Protein AF-A0A9P6WAS3-F1 (afdb_monomer_lite)

InterPro domains:
  IPR026822 Spp2/MOS2, G-patch domain [PF12656] (90-146)
  IPR045166 Pre-mRNA-splicing factor Spp2-like [PTHR15818] (83-151)

Secondary structure (DSSP, 8-state):
---------------------PPPPPP--S-------TTSS------------------HHHHS----PPP---------TT--TTS-PPPPPHHHHHHS-HHHHHHHHHHHTT--S-----TTHHHHHH---PPPTTPPTT-----PPP-GGGSS-----------

Foldseek 3Di:
DDDDDDDDDDDDDDDDDDDDDDDDDDDPPDDDDDDCPPDPPPPPPPPPPPDDDDDDDDDPVNVDDDDPDDDQAADADDPPPPDPVVPPPPDDDPVNCVVPPPVCVVVRDVVNVPDPSDDPDPVVVVVCVVPPPDDDPPADVPGDPPPDPDPPVVPDPDDDDDDPDDD

Sequence (167 aa):
MSLSFNIDLKKKKTSSKNSNKKKRAKSEIFGGDYDDNKDEISNITNSKKRQKIKLTEISKNDLLEKIPEKKNLVIKIDNDDSNDHSTSQEMTTSTDYKSVPVEEFGAAMLRGMGWDGNLDYDSKSQADILSKDVHPDGVGIGAKSDVKAVDTDSFMPLVKLNKDTHD

pLDDT: mean 70.67, std 14.56, range [41.22, 93.62]

Structure (mmCIF, N/CA/C/O backbone):
data_AF-A0A9P6WAS3-F1
#
_entry.id   AF-A0A9P6WAS3-F1
#
loop_
_atom_site.group_PDB
_atom_site.id
_atom_site.type_symbol
_atom_site.label_atom_id
_atom_site.label_alt_id
_atom_site.label_comp_id
_atom_site.label_asym_id
_atom_site.label_entity_id
_atom_site.label_seq_id
_atom_site.pdbx_PDB_ins_code
_atom_site.Cartn_x
_atom_site.Cartn_y
_atom_site.Cartn_z
_atom_site.occupancy
_atom_site.B_iso_or_equiv
_atom_site.auth_seq_id
_atom_site.auth_comp_id
_atom_site.auth_asym_id
_atom_site.auth_atom_id
_atom_site.pdbx_PDB_model_num
ATOM 1 N N . MET A 1 1 ? -32.504 10.342 -88.617 1.00 44.69 1 MET A N 1
ATOM 2 C CA . MET A 1 1 ? -31.103 10.791 -88.473 1.00 44.69 1 MET A CA 1
ATOM 3 C C . MET A 1 1 ? -30.706 10.633 -87.012 1.00 44.69 1 MET A C 1
ATOM 5 O O . MET A 1 1 ? -31.192 11.394 -86.189 1.00 44.69 1 MET A O 1
ATOM 9 N N . SER A 1 2 ? -29.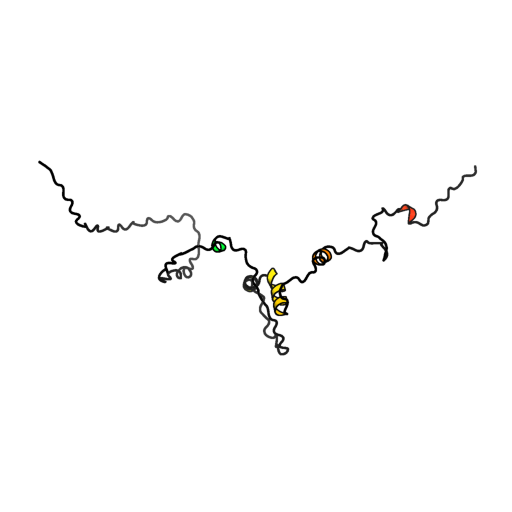924 9.609 -86.668 1.00 48.66 2 SER A N 1
ATOM 10 C CA . SER A 1 2 ? -29.419 9.394 -85.304 1.00 48.66 2 SER A CA 1
ATOM 11 C C . SER A 1 2 ? -27.997 9.945 -85.195 1.00 48.66 2 SER A C 1
ATOM 13 O O . SER A 1 2 ? -27.108 9.496 -85.915 1.00 48.66 2 SER A O 1
ATOM 15 N N . LEU A 1 3 ? -27.789 10.926 -84.317 1.00 55.84 3 LEU A N 1
ATOM 16 C CA . LEU A 1 3 ? -26.472 11.480 -84.000 1.00 55.84 3 LEU A CA 1
ATOM 17 C C . LEU A 1 3 ? -25.763 10.545 -83.012 1.00 55.84 3 LEU A C 1
ATOM 19 O O . LEU A 1 3 ? -26.184 10.421 -81.864 1.00 55.84 3 LEU A O 1
ATOM 23 N N . SER A 1 4 ? -24.697 9.881 -83.453 1.00 61.00 4 SER A N 1
ATOM 24 C CA . SER A 1 4 ? -23.795 9.124 -82.582 1.00 61.00 4 SER A CA 1
ATOM 25 C C . SER A 1 4 ? -22.674 10.037 -82.081 1.00 61.00 4 SER A C 1
ATOM 27 O O . SER A 1 4 ? -21.883 10.534 -82.884 1.00 61.00 4 SER A O 1
ATOM 29 N N . PHE A 1 5 ? -22.583 10.244 -80.767 1.00 61.84 5 PHE A N 1
ATOM 30 C CA . PHE A 1 5 ? -21.458 10.937 -80.135 1.00 61.84 5 PHE A CA 1
ATOM 31 C C . PHE A 1 5 ? -20.411 9.921 -79.670 1.00 61.84 5 PHE A C 1
ATOM 33 O O . PHE A 1 5 ? -20.717 9.051 -78.861 1.00 61.84 5 PHE A O 1
ATOM 40 N N . ASN A 1 6 ? -19.173 10.068 -80.145 1.00 66.44 6 ASN A N 1
ATOM 41 C CA . ASN A 1 6 ? -18.006 9.359 -79.622 1.00 66.44 6 ASN A CA 1
ATOM 42 C C . ASN A 1 6 ? -17.135 10.342 -78.831 1.00 66.44 6 ASN A C 1
ATOM 44 O O . ASN A 1 6 ? -16.809 11.422 -79.323 1.00 66.44 6 ASN A O 1
ATOM 48 N N . ILE A 1 7 ? -16.763 9.966 -77.607 1.00 64.62 7 ILE A N 1
ATOM 49 C CA . ILE A 1 7 ? -15.874 10.741 -76.735 1.00 64.62 7 ILE A CA 1
ATOM 50 C C . ILE A 1 7 ? -14.498 10.083 -76.747 1.00 64.62 7 ILE A C 1
ATOM 52 O O . ILE A 1 7 ? -14.342 8.943 -76.319 1.00 64.62 7 ILE A O 1
ATOM 56 N N . ASP A 1 8 ? -13.503 10.828 -77.220 1.00 69.06 8 ASP A N 1
ATOM 57 C CA . ASP A 1 8 ? -12.120 10.374 -77.330 1.00 69.06 8 ASP A CA 1
ATOM 58 C C . ASP A 1 8 ? -11.274 11.044 -76.229 1.00 69.06 8 ASP A C 1
ATOM 60 O O . ASP A 1 8 ? -10.965 12.239 -76.283 1.00 69.06 8 ASP A O 1
ATOM 64 N N . LEU A 1 9 ? -10.937 10.302 -75.167 1.00 59.88 9 LEU A N 1
ATOM 65 C CA . LEU A 1 9 ? -10.169 10.826 -74.031 1.00 59.88 9 LEU A CA 1
ATOM 66 C C . LEU A 1 9 ? -8.661 10.786 -74.312 1.00 59.88 9 LEU A C 1
ATOM 68 O O . LEU A 1 9 ? -7.934 9.913 -73.832 1.00 59.88 9 LEU A O 1
ATOM 72 N N . LYS A 1 10 ? -8.144 11.794 -75.019 1.00 65.44 10 LYS A N 1
ATOM 73 C CA . LYS A 1 10 ? -6.693 12.044 -75.041 1.00 65.44 10 LYS A CA 1
ATOM 74 C C . LYS A 1 10 ? -6.257 12.659 -73.706 1.00 65.44 10 LYS A C 1
ATOM 76 O O . LYS A 1 10 ? -6.634 13.781 -73.373 1.00 65.44 10 LYS A O 1
ATOM 81 N N . LYS A 1 11 ? -5.424 11.937 -72.941 1.00 61.38 11 LYS A N 1
ATOM 82 C CA . LYS A 1 11 ? -4.778 12.441 -71.711 1.00 61.38 11 LYS A CA 1
ATOM 83 C C . LYS A 1 11 ? -3.959 13.700 -72.018 1.00 61.38 11 LYS A C 1
ATOM 85 O O . LYS A 1 11 ? -2.844 13.622 -72.533 1.00 61.38 11 LYS A O 1
ATOM 90 N N . LYS A 1 12 ? -4.490 14.869 -71.659 1.00 58.88 12 LYS A N 1
ATOM 91 C CA . LYS A 1 12 ? -3.760 16.140 -71.689 1.00 58.88 12 LYS A CA 1
ATOM 92 C C . LYS A 1 12 ? -2.844 16.196 -70.460 1.00 58.88 12 LYS A C 1
ATOM 94 O O . LYS A 1 12 ? -3.325 16.201 -69.332 1.00 58.88 12 LYS A O 1
ATOM 99 N N . LYS A 1 13 ? -1.521 16.211 -70.667 1.00 57.41 13 LYS A N 1
ATOM 100 C CA . LYS A 1 13 ? -0.538 16.458 -69.598 1.00 57.41 13 LYS A CA 1
ATOM 101 C C . LYS A 1 13 ? -0.764 17.873 -69.051 1.00 57.41 13 LYS A C 1
ATOM 103 O O . LYS A 1 13 ? -0.490 18.848 -69.745 1.00 57.41 13 LYS A O 1
ATOM 108 N N . THR A 1 14 ? -1.262 18.000 -67.826 1.00 56.25 14 THR A N 1
ATOM 109 C CA . THR A 1 14 ? -1.318 19.282 -67.117 1.00 56.25 14 THR A CA 1
ATOM 110 C C . THR A 1 14 ? 0.047 19.551 -66.487 1.00 56.25 14 THR A C 1
ATOM 112 O O . THR A 1 14 ? 0.378 18.991 -65.445 1.00 56.25 14 THR A O 1
ATOM 115 N N . SER A 1 15 ? 0.866 20.389 -67.123 1.00 49.53 15 SER A N 1
ATOM 116 C CA . SER A 1 15 ? 2.070 20.943 -66.499 1.00 49.53 15 SER A CA 1
ATOM 117 C C . SER A 1 15 ? 1.653 21.970 -65.440 1.00 49.53 15 SER A C 1
ATOM 119 O O . SER A 1 15 ? 1.279 23.096 -65.782 1.00 49.53 15 SER A O 1
ATOM 121 N N . SER A 1 16 ? 1.683 21.604 -64.160 1.00 49.66 16 SER A N 1
ATOM 122 C CA . SER A 1 16 ? 1.491 22.564 -63.071 1.00 49.66 16 SER A CA 1
ATOM 123 C C . SER A 1 16 ? 2.713 23.484 -62.985 1.00 49.66 16 SER A C 1
ATOM 125 O O . SER A 1 16 ? 3.805 23.052 -62.618 1.00 49.66 16 SER A O 1
ATOM 127 N N . LYS A 1 17 ? 2.540 24.759 -63.349 1.00 52.22 17 LYS A N 1
ATOM 128 C CA . LYS A 1 17 ? 3.526 25.821 -63.108 1.00 52.22 17 LYS A CA 1
ATOM 129 C C . LYS A 1 17 ? 3.613 26.093 -61.602 1.00 52.22 17 LYS A C 1
ATOM 131 O O . LYS A 1 17 ? 2.616 26.465 -60.992 1.00 52.22 17 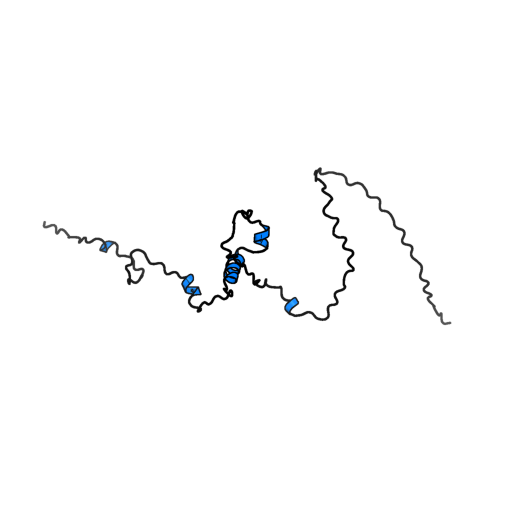LYS A O 1
ATOM 136 N N . ASN A 1 18 ? 4.805 25.953 -61.022 1.00 49.19 18 ASN A N 1
ATOM 137 C CA . ASN A 1 18 ? 5.099 26.392 -59.657 1.00 49.19 18 ASN A CA 1
ATOM 138 C C . ASN A 1 18 ? 5.156 27.924 -59.604 1.00 49.19 18 ASN A C 1
ATOM 140 O O . ASN A 1 18 ? 6.049 28.539 -60.185 1.00 49.19 18 ASN A O 1
ATOM 144 N N . SER A 1 19 ? 4.219 28.552 -58.894 1.00 49.59 19 SER A N 1
ATOM 145 C CA . SER A 1 19 ? 4.295 29.974 -58.555 1.00 49.59 19 SER A CA 1
ATOM 146 C C . SER A 1 19 ? 5.025 30.145 -57.220 1.00 49.59 19 SER A C 1
ATOM 148 O O . SER A 1 19 ? 4.473 29.830 -56.163 1.00 49.59 19 SER A O 1
ATOM 150 N N . ASN A 1 20 ? 6.249 30.670 -57.253 1.00 53.94 20 ASN A N 1
ATOM 151 C CA . ASN A 1 20 ? 6.977 31.082 -56.054 1.00 53.94 20 ASN A CA 1
ATOM 152 C C . ASN A 1 20 ? 6.250 32.262 -55.383 1.00 53.94 20 ASN A C 1
ATOM 154 O O . ASN A 1 20 ? 6.269 33.385 -55.891 1.00 53.94 20 ASN A O 1
ATOM 158 N N . LYS A 1 21 ? 5.615 32.024 -54.229 1.00 55.12 21 LYS A N 1
ATOM 159 C CA . LYS A 1 21 ? 5.101 33.096 -53.364 1.00 55.12 21 LYS A CA 1
ATOM 160 C C . LYS A 1 21 ? 6.274 33.768 -52.644 1.00 55.12 21 LYS A C 1
ATOM 162 O O . LYS A 1 21 ? 6.930 33.157 -51.804 1.00 55.12 21 LYS A O 1
ATOM 167 N N . LYS A 1 22 ? 6.516 35.041 -52.975 1.00 57.50 22 LYS A N 1
ATOM 168 C CA . LYS A 1 22 ? 7.432 35.943 -52.262 1.00 57.50 22 LYS A CA 1
ATOM 169 C C . LYS A 1 22 ? 7.013 36.048 -50.789 1.00 57.50 22 LYS A C 1
ATOM 171 O O . LYS A 1 22 ? 5.878 36.423 -50.498 1.00 57.50 22 LYS A O 1
ATOM 176 N N . LYS A 1 23 ? 7.930 35.737 -49.871 1.00 56.81 23 LYS A N 1
ATOM 177 C CA . LYS A 1 23 ? 7.774 35.987 -48.431 1.00 56.81 23 LYS A CA 1
ATOM 178 C C . LYS A 1 23 ? 7.838 37.504 -48.198 1.00 56.81 23 LYS A C 1
ATOM 180 O O . LYS A 1 23 ? 8.834 38.122 -48.559 1.00 56.81 23 LYS A O 1
ATOM 185 N N . ARG A 1 24 ? 6.782 38.110 -47.645 1.00 58.22 24 ARG A N 1
ATOM 186 C CA . ARG A 1 24 ? 6.838 39.482 -47.105 1.00 58.22 24 ARG A CA 1
ATOM 187 C C . ARG A 1 24 ? 7.379 39.407 -45.676 1.00 58.22 24 ARG A C 1
ATOM 189 O O . ARG A 1 24 ? 7.036 38.480 -44.945 1.00 58.22 24 ARG A O 1
ATOM 196 N N . ALA A 1 25 ? 8.265 40.341 -45.348 1.00 56.97 25 ALA A N 1
ATOM 197 C CA . ALA A 1 25 ? 8.977 40.438 -44.081 1.00 56.97 25 ALA A CA 1
ATOM 198 C C . ALA A 1 25 ? 8.013 40.502 -42.886 1.00 56.97 25 ALA A C 1
ATOM 200 O O . ALA A 1 25 ? 6.984 41.175 -42.950 1.00 56.97 25 ALA A O 1
ATOM 201 N N . LYS A 1 26 ? 8.355 39.790 -41.808 1.00 59.19 26 LYS A N 1
ATOM 202 C CA . LYS A 1 26 ? 7.726 39.954 -40.497 1.00 59.19 26 LYS A CA 1
ATOM 203 C C . LYS A 1 26 ? 8.293 41.238 -39.886 1.00 59.19 26 LYS A C 1
ATOM 205 O O . LYS A 1 26 ? 9.507 41.385 -39.833 1.00 59.19 26 LYS A O 1
ATOM 210 N N . SER A 1 27 ? 7.433 42.160 -39.472 1.00 55.00 27 SER A N 1
ATOM 211 C CA . SER A 1 27 ? 7.819 43.286 -38.624 1.00 55.00 27 SER A CA 1
ATOM 212 C C . SER A 1 27 ? 8.052 42.767 -37.205 1.00 55.00 27 SER A C 1
ATOM 214 O O . SER A 1 27 ? 7.128 42.238 -36.583 1.00 55.00 27 SER A O 1
ATOM 216 N N . GLU A 1 28 ? 9.282 42.889 -36.722 1.00 55.50 28 GLU A N 1
ATOM 217 C CA . GLU A 1 28 ? 9.680 42.611 -35.343 1.00 55.50 28 GLU A CA 1
ATOM 218 C C . GLU A 1 28 ? 9.081 43.693 -34.435 1.00 55.50 28 GLU A C 1
ATOM 220 O O . GLU A 1 28 ? 9.473 44.854 -34.501 1.00 55.50 28 GLU A O 1
ATOM 225 N N . ILE A 1 29 ? 8.065 43.329 -33.646 1.00 54.66 29 ILE A N 1
ATOM 226 C CA . ILE A 1 29 ? 7.382 44.245 -32.712 1.00 54.66 29 ILE A CA 1
ATOM 227 C C . ILE A 1 29 ? 7.469 43.792 -31.252 1.00 54.66 29 ILE A C 1
ATOM 229 O O . ILE A 1 29 ? 7.059 44.520 -30.358 1.00 54.66 29 ILE A O 1
ATOM 233 N N . PHE A 1 30 ? 8.060 42.627 -30.996 1.00 42.25 30 PHE A N 1
ATOM 234 C CA . PHE A 1 30 ? 8.476 42.225 -29.661 1.00 42.25 30 PHE A CA 1
ATOM 235 C C . PHE A 1 30 ? 9.877 41.636 -29.760 1.00 42.25 30 PHE A C 1
ATOM 237 O O . PHE A 1 30 ? 10.068 40.560 -30.323 1.00 42.25 30 PHE A O 1
ATOM 244 N N . GLY A 1 31 ? 10.847 42.397 -29.253 1.00 52.47 31 GLY A N 1
ATOM 245 C CA . GLY A 1 31 ? 12.190 41.912 -28.988 1.00 52.47 31 GLY A CA 1
ATOM 246 C C . GLY A 1 31 ? 12.118 40.838 -27.912 1.00 52.47 31 GLY A C 1
ATOM 247 O O . GLY A 1 31 ? 11.711 41.104 -26.783 1.00 52.47 31 GLY A O 1
ATOM 248 N N . GLY A 1 32 ? 12.481 39.624 -28.297 1.00 41.22 32 GLY A N 1
ATOM 249 C CA . GLY A 1 32 ? 12.756 38.518 -27.399 1.00 41.22 32 GLY A CA 1
ATOM 250 C C . GLY A 1 32 ? 14.027 37.871 -27.905 1.00 41.22 32 GLY A C 1
ATOM 251 O O . GLY A 1 32 ? 13.992 37.167 -28.912 1.00 41.22 32 GLY A O 1
ATOM 252 N N . ASP A 1 33 ? 15.135 38.195 -27.250 1.00 50.12 33 ASP A N 1
ATOM 253 C CA . ASP A 1 33 ? 16.426 37.555 -27.448 1.00 50.12 33 ASP A CA 1
ATOM 254 C C . ASP A 1 33 ? 16.280 36.096 -26.996 1.00 50.12 33 ASP A C 1
ATOM 256 O O . ASP A 1 33 ? 16.213 35.800 -25.802 1.00 50.12 33 ASP A O 1
ATOM 260 N N . TYR A 1 34 ? 16.085 35.201 -27.961 1.00 53.12 34 TYR A N 1
ATOM 261 C CA . TYR A 1 34 ? 16.113 33.762 -27.746 1.00 53.12 34 TYR A CA 1
ATOM 262 C C . TYR A 1 34 ? 17.290 33.206 -28.533 1.00 53.12 34 TYR A C 1
ATOM 264 O O . TYR A 1 34 ? 17.320 33.254 -29.762 1.00 53.12 34 TYR A O 1
ATOM 272 N N . ASP A 1 35 ? 18.248 32.701 -27.767 1.00 51.06 35 ASP A N 1
ATOM 273 C CA . ASP A 1 35 ? 19.458 32.028 -28.206 1.00 51.06 35 ASP A CA 1
ATOM 274 C C . ASP A 1 35 ? 19.084 30.753 -28.984 1.00 51.06 35 ASP A C 1
ATOM 276 O O . ASP A 1 35 ? 18.540 29.784 -28.444 1.00 51.06 35 ASP A O 1
ATOM 280 N N . ASP A 1 36 ? 19.293 30.797 -30.296 1.00 50.56 36 ASP A N 1
ATOM 281 C CA . ASP A 1 36 ? 18.866 29.799 -31.275 1.00 50.56 36 ASP A CA 1
ATOM 282 C C . ASP A 1 36 ? 19.915 28.667 -31.314 1.00 50.56 36 ASP A C 1
ATOM 284 O O . ASP A 1 36 ? 20.659 28.518 -32.287 1.00 50.56 36 ASP A O 1
ATOM 288 N N . ASN A 1 37 ? 20.008 27.867 -30.240 1.00 51.56 37 ASN A N 1
ATOM 289 C CA . ASN A 1 37 ? 20.7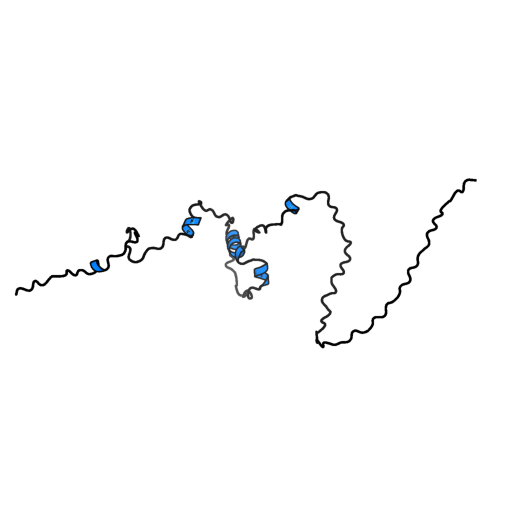42 26.594 -30.255 1.00 51.56 37 ASN A CA 1
ATOM 290 C C . ASN A 1 37 ? 20.022 25.623 -31.204 1.00 51.56 37 ASN A C 1
ATOM 292 O O . ASN A 1 37 ? 19.109 24.879 -30.840 1.00 51.56 37 ASN A O 1
ATOM 296 N N . LYS A 1 38 ? 20.421 25.685 -32.473 1.00 53.00 38 LYS A N 1
ATOM 297 C CA . LYS A 1 38 ? 19.790 25.036 -33.624 1.00 53.00 38 LYS A CA 1
ATOM 298 C C . LYS A 1 38 ? 20.312 23.628 -33.920 1.00 53.00 38 LYS A C 1
ATOM 300 O O . LYS A 1 38 ? 20.237 23.200 -35.069 1.00 53.00 38 LYS A O 1
ATOM 305 N N . ASP A 1 39 ? 20.760 22.889 -32.907 1.00 53.31 39 ASP A N 1
ATOM 306 C CA . ASP A 1 39 ? 21.387 21.575 -33.114 1.00 53.31 39 ASP A CA 1
ATOM 307 C C . ASP A 1 39 ? 20.559 20.359 -32.643 1.00 53.31 39 ASP A C 1
ATOM 309 O O . ASP A 1 39 ? 20.988 19.227 -32.844 1.00 53.31 39 ASP A O 1
ATOM 313 N N . GLU A 1 40 ? 19.321 20.527 -32.148 1.00 54.94 40 GLU A N 1
ATOM 314 C CA . GLU A 1 40 ? 18.513 19.389 -31.644 1.00 54.94 40 GLU A CA 1
ATOM 315 C C . GLU A 1 40 ? 17.150 19.133 -32.329 1.00 54.94 40 GLU A C 1
ATOM 317 O O . GLU A 1 40 ? 16.293 18.445 -31.778 1.00 54.94 40 GLU A O 1
ATOM 322 N N . ILE A 1 41 ? 16.916 19.597 -33.566 1.00 47.66 41 ILE A N 1
ATOM 323 C CA . ILE A 1 41 ? 15.702 19.199 -34.331 1.00 47.66 41 ILE A CA 1
ATOM 324 C C . ILE A 1 41 ? 16.021 18.689 -35.748 1.00 47.66 41 ILE A C 1
ATOM 326 O O . ILE A 1 41 ? 15.262 18.901 -36.693 1.00 47.66 41 ILE A O 1
ATOM 330 N N . SER A 1 42 ? 17.137 17.977 -35.931 1.00 48.19 42 SER A N 1
ATOM 331 C CA . SER A 1 42 ? 17.489 17.361 -37.227 1.00 48.19 42 SER A CA 1
ATOM 332 C C . SER A 1 42 ? 17.354 15.829 -37.281 1.00 48.19 42 SER A C 1
ATOM 334 O O . SER A 1 42 ? 17.382 15.256 -38.370 1.00 48.19 42 SER A O 1
ATOM 336 N N . ASN A 1 43 ? 17.061 15.144 -36.168 1.00 53.81 43 ASN A N 1
ATOM 337 C CA . ASN A 1 43 ? 17.023 13.671 -36.126 1.00 53.81 43 ASN A CA 1
ATOM 338 C C . ASN A 1 43 ? 15.631 13.024 -36.294 1.00 53.81 43 ASN A C 1
ATOM 340 O O . ASN A 1 43 ? 15.408 11.897 -35.856 1.00 53.81 43 ASN A O 1
ATOM 344 N N . ILE A 1 44 ? 14.690 13.674 -36.989 1.00 50.53 44 ILE A N 1
ATOM 345 C CA . ILE A 1 44 ? 13.426 13.033 -37.415 1.00 50.53 44 ILE A CA 1
ATOM 346 C C . ILE A 1 44 ? 13.284 13.107 -38.938 1.00 50.53 44 ILE A C 1
ATOM 348 O O . ILE A 1 44 ? 12.279 13.537 -39.494 1.00 50.53 44 ILE A O 1
ATOM 352 N N . THR A 1 45 ? 14.306 12.640 -39.648 1.00 56.25 45 THR A N 1
ATOM 353 C CA . THR A 1 45 ? 14.142 12.169 -41.031 1.00 56.25 45 THR A CA 1
ATOM 354 C C . THR A 1 45 ? 14.598 10.719 -41.148 1.00 56.25 45 THR A C 1
ATOM 356 O O . THR A 1 45 ? 15.367 10.337 -42.021 1.00 56.25 45 THR A O 1
ATOM 359 N N . ASN A 1 46 ? 14.062 9.858 -40.275 1.00 58.84 46 ASN A N 1
ATOM 360 C CA . ASN A 1 46 ? 14.111 8.416 -40.494 1.00 58.84 46 ASN A CA 1
ATOM 361 C C . ASN A 1 46 ? 13.229 8.069 -41.703 1.00 58.84 46 ASN A C 1
ATOM 363 O O . ASN A 1 46 ? 12.036 7.789 -41.577 1.00 58.84 46 ASN A O 1
ATOM 367 N N . SER A 1 47 ? 13.833 8.040 -42.889 1.00 59.53 47 SER A N 1
ATOM 368 C CA . SER A 1 47 ? 13.282 7.487 -44.134 1.00 59.53 47 SER A CA 1
ATOM 369 C C . SER A 1 47 ? 13.184 5.952 -44.090 1.00 59.53 47 SER A C 1
ATOM 371 O O . SER A 1 47 ? 13.385 5.251 -45.083 1.00 59.53 47 SER A O 1
ATOM 373 N N . LYS A 1 48 ? 12.834 5.390 -42.929 1.00 64.44 48 LYS A N 1
ATOM 374 C CA . LYS A 1 48 ? 12.561 3.964 -42.787 1.00 64.44 48 LYS A CA 1
ATOM 375 C C . LYS A 1 48 ? 11.181 3.711 -43.384 1.00 64.44 48 LYS A C 1
ATOM 377 O O . LYS A 1 48 ? 10.166 4.176 -42.870 1.00 64.44 48 LYS A O 1
ATOM 382 N N . LYS A 1 49 ? 11.176 3.031 -44.533 1.00 65.44 49 LYS A N 1
ATOM 383 C CA . LYS A 1 49 ? 10.009 2.555 -45.292 1.00 65.44 49 LYS A CA 1
ATOM 384 C C . LYS A 1 49 ? 8.872 2.190 -44.326 1.00 65.44 49 LYS A C 1
ATOM 386 O O . LYS A 1 49 ? 8.973 1.190 -43.621 1.00 65.44 49 LYS A O 1
ATOM 391 N N . ARG A 1 50 ? 7.826 3.025 -44.256 1.00 68.06 50 ARG A N 1
ATOM 392 C CA . ARG A 1 50 ? 6.687 2.825 -43.346 1.00 68.06 50 ARG A CA 1
ATOM 393 C C . ARG A 1 50 ? 6.093 1.441 -43.602 1.00 68.06 50 ARG A C 1
ATOM 395 O O . ARG A 1 50 ? 5.517 1.206 -44.666 1.00 68.06 50 ARG A O 1
ATOM 402 N N . GLN A 1 51 ? 6.270 0.522 -42.657 1.00 73.44 51 GLN A N 1
ATOM 403 C CA . GLN A 1 51 ? 5.642 -0.789 -42.726 1.00 73.44 51 GLN A CA 1
ATOM 404 C C . GLN A 1 51 ? 4.133 -0.588 -42.583 1.00 73.44 51 GLN A C 1
ATOM 406 O O . GLN A 1 51 ? 3.661 0.034 -41.634 1.00 73.44 51 GLN A O 1
ATOM 411 N N . LYS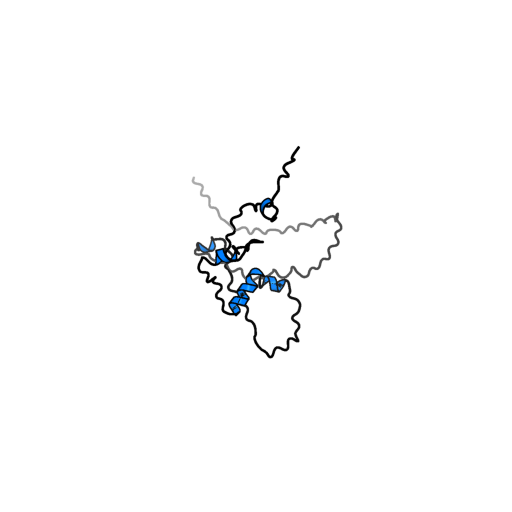 A 1 52 ? 3.373 -1.051 -43.577 1.00 79.62 52 LYS A N 1
ATOM 412 C CA . LYS A 1 52 ? 1.911 -1.015 -43.534 1.00 79.62 52 LYS A CA 1
ATOM 413 C C . LYS A 1 52 ? 1.453 -2.173 -42.656 1.00 79.62 52 LYS A C 1
ATOM 415 O O . LYS A 1 52 ? 1.528 -3.320 -43.089 1.00 79.62 52 LYS A O 1
ATOM 420 N N . ILE A 1 53 ? 1.004 -1.871 -41.443 1.00 81.19 53 ILE A N 1
ATOM 421 C CA . ILE A 1 53 ? 0.398 -2.861 -40.551 1.00 81.19 53 ILE A CA 1
ATOM 422 C C . ILE A 1 53 ? -0.998 -3.165 -41.108 1.00 81.19 53 ILE A C 1
ATOM 424 O O . ILE A 1 53 ? -1.833 -2.267 -41.212 1.00 81.19 53 ILE A O 1
ATOM 428 N N . LYS A 1 54 ? -1.232 -4.407 -41.542 1.00 82.62 54 LYS A N 1
ATOM 429 C CA . LYS A 1 54 ? -2.568 -4.886 -41.919 1.00 82.62 54 LYS A CA 1
ATOM 430 C C . LYS A 1 54 ? -3.213 -5.490 -40.677 1.00 82.62 54 LYS A C 1
ATOM 432 O O . LYS A 1 54 ? -2.689 -6.459 -40.142 1.00 82.62 54 LYS A O 1
ATOM 437 N N . LEU A 1 55 ? -4.324 -4.911 -40.241 1.00 81.81 55 LEU A N 1
ATOM 438 C CA . LEU A 1 55 ? -5.150 -5.451 -39.164 1.00 81.81 55 LEU A CA 1
ATOM 439 C C . LEU A 1 55 ? -6.058 -6.535 -39.755 1.00 81.81 55 LEU A C 1
ATOM 441 O O . LEU A 1 55 ? -6.732 -6.280 -40.753 1.00 81.81 55 LEU A O 1
ATOM 445 N N . THR A 1 56 ? -6.041 -7.735 -39.177 1.00 84.81 56 THR A N 1
ATOM 446 C CA . THR A 1 56 ? -6.943 -8.834 -39.561 1.00 84.81 56 THR A CA 1
ATOM 447 C C . THR A 1 56 ? -8.138 -8.903 -38.621 1.00 84.81 56 THR A C 1
ATOM 449 O O . THR A 1 56 ? -9.271 -8.922 -39.083 1.00 84.81 56 THR A O 1
ATOM 452 N N . GLU A 1 57 ? -7.885 -8.873 -37.313 1.00 86.06 57 GLU A N 1
ATOM 453 C CA . GLU A 1 57 ? -8.888 -8.934 -36.250 1.00 86.06 57 GLU A CA 1
ATOM 454 C C . GLU A 1 57 ? -8.403 -8.105 -35.054 1.00 86.06 57 GLU A C 1
ATOM 456 O O . GLU A 1 57 ? -7.197 -7.949 -34.855 1.00 86.06 57 GLU A O 1
ATOM 461 N N . ILE A 1 58 ? -9.338 -7.548 -34.282 1.00 81.25 58 ILE A N 1
ATOM 462 C CA . ILE A 1 58 ? -9.047 -6.743 -33.088 1.00 81.25 58 ILE A CA 1
ATOM 463 C C . ILE A 1 58 ? -9.480 -7.564 -31.878 1.00 81.25 58 ILE A C 1
ATOM 465 O O . ILE A 1 58 ? -10.652 -7.937 -31.772 1.00 81.25 58 ILE A O 1
ATOM 469 N N . SER A 1 59 ? -8.543 -7.864 -30.977 1.00 84.94 59 SER A N 1
ATOM 470 C CA . SER A 1 59 ? -8.866 -8.593 -29.754 1.00 84.94 59 SER A CA 1
ATOM 471 C C . SER A 1 59 ? -9.650 -7.693 -28.802 1.00 84.94 59 SER A C 1
ATOM 473 O O . SER A 1 59 ? -9.384 -6.497 -28.696 1.00 84.94 59 SER A O 1
ATOM 475 N N . LYS A 1 60 ? -10.589 -8.267 -28.041 1.00 80.44 60 LYS A N 1
ATOM 476 C CA . LYS A 1 60 ? -11.307 -7.531 -26.983 1.00 80.44 60 LYS A CA 1
ATOM 477 C C . LYS A 1 60 ? -10.342 -6.932 -25.954 1.00 80.44 60 LYS A C 1
ATOM 479 O O . LYS A 1 60 ? -10.630 -5.874 -25.410 1.00 80.44 60 LYS A O 1
ATOM 484 N N . ASN A 1 61 ? -9.185 -7.564 -25.753 1.00 74.31 61 ASN A N 1
ATOM 485 C CA . ASN A 1 61 ? -8.142 -7.098 -24.841 1.00 74.31 61 ASN A CA 1
ATOM 486 C C . ASN A 1 61 ? -7.437 -5.822 -25.336 1.00 74.31 61 ASN A C 1
ATOM 488 O O . ASN A 1 61 ? -6.886 -5.100 -24.515 1.00 74.31 61 ASN A O 1
ATOM 492 N N . ASP A 1 62 ? -7.479 -5.520 -26.639 1.00 76.25 62 ASP A N 1
ATOM 493 C CA . ASP A 1 62 ? -6.889 -4.297 -27.209 1.00 76.25 62 ASP A CA 1
ATOM 494 C C . ASP A 1 62 ? -7.818 -3.076 -27.064 1.00 76.25 62 ASP A C 1
ATOM 496 O O . ASP A 1 62 ? -7.376 -1.936 -27.190 1.00 76.25 62 ASP A O 1
ATOM 500 N N . LEU A 1 63 ? -9.113 -3.314 -26.823 1.00 72.56 63 LEU A N 1
ATOM 501 C CA . LEU A 1 63 ? -10.144 -2.284 -26.638 1.00 72.56 63 LEU A CA 1
ATOM 502 C C . LEU A 1 63 ? -10.301 -1.854 -25.173 1.00 72.56 63 LEU A C 1
ATOM 504 O O . LEU A 1 63 ? -10.923 -0.830 -24.900 1.00 72.56 63 LEU A O 1
ATOM 508 N N . LEU A 1 64 ? -9.766 -2.638 -24.236 1.00 77.00 64 LEU A N 1
ATOM 509 C CA . LEU A 1 64 ? -9.721 -2.297 -22.820 1.00 77.00 64 LEU A CA 1
ATOM 510 C C . LEU A 1 64 ? -8.499 -1.410 -22.570 1.00 77.00 64 LEU A C 1
ATOM 512 O O . LEU A 1 64 ? -7.376 -1.781 -22.913 1.00 77.00 64 LEU A O 1
ATOM 516 N N . GLU A 1 65 ? -8.706 -0.238 -21.966 1.00 67.50 65 GLU A N 1
ATOM 517 C CA . GLU A 1 65 ? -7.601 0.586 -21.477 1.00 67.50 65 GLU A CA 1
ATOM 518 C C . GLU A 1 65 ? -6.741 -0.264 -20.535 1.00 67.50 65 GLU A C 1
ATOM 520 O O . GLU A 1 65 ? -7.233 -0.813 -19.547 1.00 67.50 65 GLU A O 1
ATOM 525 N N . LYS A 1 66 ? -5.456 -0.421 -20.875 1.00 62.78 66 LYS A N 1
ATOM 526 C CA . LYS A 1 66 ? -4.500 -1.177 -20.066 1.00 62.78 66 LYS A CA 1
ATOM 527 C C . LYS A 1 66 ? -4.408 -0.534 -18.686 1.00 62.78 66 LYS A C 1
ATOM 529 O O . LYS A 1 66 ? -3.741 0.484 -18.512 1.00 62.78 66 LYS A O 1
ATOM 534 N N . ILE A 1 67 ? -5.045 -1.160 -17.703 1.00 61.59 67 ILE A N 1
ATOM 535 C CA . ILE A 1 67 ? -4.722 -0.941 -16.296 1.00 61.59 67 ILE A CA 1
ATOM 536 C C . ILE A 1 67 ? -3.228 -1.273 -16.161 1.00 61.59 67 ILE A C 1
ATOM 538 O O . ILE A 1 67 ? -2.804 -2.300 -16.701 1.00 61.59 67 ILE A O 1
ATOM 542 N N . PRO A 1 68 ? -2.403 -0.420 -15.528 1.00 60.69 68 PRO A N 1
ATOM 543 C CA . PRO A 1 68 ? -0.987 -0.711 -15.365 1.00 60.69 68 PRO A CA 1
ATOM 544 C C . PRO A 1 68 ? -0.838 -2.012 -14.572 1.00 60.69 68 PRO A C 1
ATOM 546 O O . PRO A 1 68 ? -1.091 -2.070 -13.370 1.00 60.69 68 PRO A O 1
ATOM 549 N N . GLU A 1 69 ? -0.477 -3.083 -15.273 1.00 65.25 69 GLU A N 1
ATOM 550 C CA . GLU A 1 69 ? -0.175 -4.372 -14.667 1.00 65.25 69 GLU A CA 1
ATOM 551 C C . GLU A 1 69 ? 1.048 -4.200 -13.760 1.00 65.25 69 GLU A C 1
ATOM 553 O O . GLU A 1 69 ? 2.067 -3.638 -14.175 1.00 65.25 69 GLU A O 1
ATOM 558 N N . LYS A 1 70 ? 0.937 -4.667 -12.509 1.00 65.50 70 LYS A N 1
ATOM 559 C CA . LYS A 1 70 ? 2.034 -4.626 -11.536 1.00 65.50 70 LYS A CA 1
ATOM 560 C C . LYS A 1 70 ? 3.219 -5.399 -12.110 1.00 65.50 70 LYS A C 1
ATOM 562 O O . LYS A 1 70 ? 3.115 -6.598 -12.373 1.00 65.50 70 LYS A O 1
ATOM 567 N N . LYS A 1 71 ? 4.340 -4.716 -12.333 1.00 70.50 71 LYS A N 1
ATOM 568 C CA . LYS A 1 71 ? 5.543 -5.343 -12.883 1.00 70.50 71 LYS A CA 1
ATOM 569 C C . LYS A 1 71 ? 6.228 -6.140 -11.783 1.00 70.50 71 LYS A C 1
ATOM 571 O O . LYS A 1 71 ? 6.415 -5.656 -10.669 1.00 70.50 71 LYS A O 1
ATOM 576 N N . ASN A 1 72 ? 6.644 -7.364 -12.097 1.00 79.38 72 ASN A N 1
ATOM 577 C CA . ASN A 1 72 ? 7.343 -8.203 -11.133 1.00 79.38 72 ASN A CA 1
ATOM 578 C C . ASN A 1 72 ? 8.836 -7.840 -11.044 1.00 79.38 72 ASN A C 1
ATOM 580 O O . ASN A 1 72 ? 9.691 -8.610 -11.472 1.00 79.38 72 ASN A O 1
ATOM 584 N N . LEU A 1 73 ? 9.146 -6.646 -10.526 1.00 90.00 73 LEU A N 1
ATOM 585 C CA . LEU A 1 73 ? 10.520 -6.191 -10.302 1.00 90.00 73 LEU A CA 1
ATOM 586 C C . LEU A 1 73 ? 11.176 -6.982 -9.153 1.00 90.00 73 LEU A C 1
ATOM 588 O O . LEU A 1 73 ? 10.504 -7.324 -8.177 1.00 90.00 73 LEU A O 1
ATOM 592 N N . VAL A 1 74 ? 12.470 -7.292 -9.282 1.00 91.88 74 VAL A N 1
ATOM 593 C CA . VAL A 1 74 ? 13.267 -8.064 -8.311 1.00 91.88 74 VAL A CA 1
ATOM 594 C C . VAL A 1 74 ? 14.607 -7.362 -8.124 1.00 91.88 74 VAL A C 1
ATOM 596 O O . VAL A 1 74 ? 15.321 -7.163 -9.107 1.00 91.88 74 VAL A O 1
ATOM 599 N N . ILE A 1 75 ? 14.969 -7.022 -6.888 1.00 92.44 75 ILE A N 1
ATOM 600 C CA . ILE A 1 75 ? 16.266 -6.414 -6.557 1.00 92.44 75 ILE A CA 1
ATOM 601 C C . ILE A 1 75 ? 17.081 -7.432 -5.769 1.00 92.44 75 ILE A C 1
ATOM 603 O O . ILE A 1 75 ? 16.703 -7.789 -4.660 1.00 92.44 75 ILE A O 1
ATOM 607 N N . LYS A 1 76 ? 18.189 -7.911 -6.337 1.00 91.62 76 LYS A N 1
ATOM 608 C CA . LYS A 1 76 ? 19.111 -8.822 -5.647 1.00 91.62 76 LYS A CA 1
ATOM 609 C C . LYS A 1 76 ? 20.159 -8.014 -4.890 1.00 91.62 76 LYS A C 1
ATOM 611 O O . LYS A 1 76 ? 20.620 -6.995 -5.392 1.00 91.62 76 LYS A O 1
ATOM 616 N N . ILE A 1 77 ? 20.505 -8.482 -3.699 1.00 88.56 77 ILE A N 1
ATOM 617 C CA . ILE A 1 77 ? 21.559 -7.902 -2.869 1.00 88.56 77 ILE A CA 1
ATOM 618 C C . ILE A 1 77 ? 22.790 -8.786 -3.042 1.00 88.56 77 ILE A C 1
ATOM 620 O O . ILE A 1 77 ? 22.710 -9.998 -2.826 1.00 88.56 77 ILE A O 1
ATOM 624 N N . ASP A 1 78 ? 23.901 -8.188 -3.453 1.00 86.56 78 ASP A N 1
ATOM 625 C CA . ASP A 1 78 ? 25.178 -8.885 -3.559 1.00 86.56 78 ASP A CA 1
ATOM 626 C C . ASP A 1 78 ? 25.761 -9.049 -2.146 1.00 86.56 78 ASP A C 1
ATOM 628 O O . ASP A 1 78 ? 26.054 -8.066 -1.471 1.00 86.56 78 ASP A O 1
ATOM 632 N N . ASN A 1 79 ? 25.890 -10.295 -1.678 1.00 78.81 79 ASN A N 1
ATOM 633 C CA . ASN A 1 79 ? 26.380 -10.629 -0.330 1.00 78.81 79 ASN A CA 1
ATOM 634 C C . ASN A 1 79 ? 27.893 -10.905 -0.302 1.00 78.81 79 ASN A C 1
ATOM 636 O O . ASN A 1 79 ? 28.366 -11.653 0.549 1.00 78.81 79 ASN A O 1
ATOM 640 N N . ASP A 1 80 ? 28.652 -10.382 -1.265 1.00 77.25 80 ASP A N 1
ATOM 641 C CA . ASP A 1 80 ? 30.101 -10.563 -1.258 1.00 77.25 80 ASP A CA 1
ATOM 642 C C . ASP A 1 80 ? 30.715 -9.763 -0.098 1.00 77.25 80 ASP A C 1
ATOM 644 O O . ASP A 1 80 ? 30.814 -8.536 -0.150 1.00 77.25 80 ASP A O 1
ATOM 648 N N . ASP A 1 81 ? 31.182 -10.475 0.933 1.00 63.78 81 ASP A N 1
ATOM 649 C CA . ASP A 1 81 ? 31.912 -9.938 2.100 1.00 63.78 81 ASP A CA 1
ATOM 650 C C . ASP A 1 81 ? 33.268 -9.295 1.725 1.00 63.78 81 ASP A C 1
ATOM 652 O O . ASP A 1 81 ? 33.980 -8.758 2.572 1.00 63.78 81 ASP A O 1
ATOM 656 N N . SER A 1 82 ? 33.646 -9.364 0.446 1.00 65.81 82 SER A N 1
ATOM 657 C CA . SER A 1 82 ? 34.870 -8.802 -0.132 1.00 65.81 82 SER A CA 1
ATOM 658 C C . SER A 1 82 ? 34.672 -7.412 -0.752 1.00 65.81 82 SER A C 1
ATOM 660 O O . SER A 1 82 ? 35.559 -6.913 -1.445 1.00 65.81 82 SER A O 1
ATOM 662 N N . ASN A 1 83 ? 33.521 -6.776 -0.513 1.00 57.22 83 ASN A N 1
ATOM 663 C CA . ASN A 1 83 ? 33.216 -5.457 -1.053 1.00 57.22 83 ASN A CA 1
ATOM 664 C C . ASN A 1 83 ? 34.059 -4.363 -0.378 1.00 57.22 83 ASN A C 1
ATOM 666 O O . ASN A 1 83 ? 33.694 -3.786 0.649 1.00 57.22 83 ASN A O 1
ATOM 670 N N . ASP A 1 84 ? 35.172 -4.019 -1.023 1.00 59.00 84 ASP A N 1
ATOM 671 C CA . ASP A 1 84 ? 35.773 -2.694 -0.943 1.00 59.00 84 ASP A CA 1
ATOM 672 C C . ASP A 1 84 ? 34.721 -1.657 -1.388 1.00 59.00 84 ASP A C 1
ATOM 674 O O . ASP A 1 84 ? 34.689 -1.229 -2.543 1.00 59.00 84 ASP A O 1
ATOM 678 N N . HIS A 1 85 ? 33.863 -1.209 -0.465 1.00 57.16 85 HIS A N 1
ATOM 679 C CA . HIS A 1 85 ? 32.898 -0.106 -0.633 1.00 57.16 85 HIS A CA 1
ATOM 680 C C . HIS A 1 85 ? 33.577 1.269 -0.852 1.00 57.16 85 HIS A C 1
ATOM 682 O O . HIS A 1 85 ? 33.071 2.314 -0.445 1.00 57.16 85 HIS A O 1
ATOM 688 N N . SER A 1 86 ? 34.750 1.291 -1.486 1.00 54.06 86 SER A N 1
ATOM 689 C CA . SER A 1 86 ? 35.497 2.498 -1.838 1.00 54.06 86 SER A CA 1
ATOM 690 C C . SER A 1 86 ? 34.881 3.246 -3.023 1.00 54.06 86 SER A C 1
ATOM 692 O O . SER A 1 86 ? 35.097 4.450 -3.166 1.00 54.06 86 SER A O 1
ATOM 694 N N . THR A 1 87 ? 34.046 2.589 -3.834 1.00 58.94 87 THR A N 1
ATOM 695 C CA . THR A 1 87 ? 33.161 3.293 -4.762 1.00 58.94 87 THR A CA 1
ATOM 696 C C . THR A 1 87 ? 31.965 3.806 -3.976 1.00 58.94 87 THR A C 1
ATOM 698 O O . THR A 1 87 ? 30.923 3.155 -3.906 1.00 58.94 87 THR A O 1
ATOM 701 N N . SER A 1 88 ? 32.145 4.967 -3.343 1.00 57.78 88 SER A N 1
ATOM 702 C CA . SER A 1 88 ? 31.047 5.800 -2.860 1.00 57.78 88 SER A CA 1
ATOM 703 C C . SER A 1 88 ? 30.041 5.901 -4.001 1.00 57.78 88 SER A C 1
ATOM 705 O O . SER A 1 88 ? 30.321 6.531 -5.020 1.00 57.78 88 SER A O 1
ATOM 707 N N . GLN A 1 89 ? 28.935 5.164 -3.891 1.00 65.00 89 GLN A N 1
ATOM 708 C CA . GLN A 1 89 ? 27.871 5.259 -4.872 1.00 65.00 89 GLN A CA 1
ATOM 709 C C . GLN A 1 89 ? 27.459 6.727 -4.883 1.00 65.00 89 GLN A C 1
ATOM 711 O O . GLN A 1 89 ? 27.124 7.291 -3.839 1.00 65.00 89 GLN A O 1
ATOM 716 N N . GLU A 1 90 ? 27.592 7.358 -6.047 1.00 72.00 90 GLU A N 1
ATOM 717 C CA . GLU A 1 90 ? 27.133 8.721 -6.262 1.00 72.00 90 GLU A CA 1
ATOM 718 C C . GLU A 1 90 ? 25.680 8.859 -5.786 1.00 72.00 90 GLU A C 1
ATOM 720 O O . GLU A 1 90 ? 24.920 7.888 -5.732 1.00 72.00 90 GLU A O 1
ATOM 725 N N . MET A 1 91 ? 25.293 10.082 -5.427 1.00 80.31 91 MET A N 1
ATOM 726 C CA . MET A 1 91 ? 23.930 10.387 -4.995 1.00 80.31 91 MET A CA 1
ATOM 727 C C . MET A 1 91 ? 22.905 9.823 -5.990 1.00 80.31 91 MET A C 1
ATOM 729 O O . MET A 1 91 ? 23.021 10.038 -7.196 1.00 80.31 91 MET A O 1
ATOM 733 N N . THR A 1 92 ? 21.873 9.146 -5.481 1.00 85.19 92 THR A N 1
ATOM 734 C CA . THR A 1 92 ? 20.794 8.585 -6.309 1.00 85.19 92 THR A CA 1
ATOM 735 C C . THR A 1 92 ? 20.156 9.668 -7.176 1.00 85.19 92 THR A C 1
ATOM 737 O O . THR A 1 92 ? 19.786 10.731 -6.661 1.00 85.19 92 THR A O 1
ATOM 740 N N . THR A 1 93 ? 19.985 9.405 -8.470 1.00 89.88 93 THR A N 1
ATOM 741 C CA . THR A 1 93 ? 19.477 10.388 -9.434 1.00 89.88 93 THR A CA 1
ATOM 742 C C . THR A 1 93 ? 17.968 10.254 -9.645 1.00 89.88 93 THR A C 1
ATOM 744 O O . THR A 1 93 ? 17.380 9.192 -9.454 1.00 89.88 93 THR A O 1
ATOM 747 N N . SER A 1 94 ? 17.310 11.313 -10.132 1.00 88.38 94 SER A N 1
ATOM 748 C CA . SER A 1 94 ? 15.879 11.270 -10.495 1.00 88.38 94 SER A CA 1
ATOM 749 C C . SER A 1 94 ? 15.546 10.218 -11.561 1.00 88.38 94 SER A C 1
ATOM 751 O O . SER A 1 94 ? 14.381 9.862 -11.733 1.00 88.38 94 SER A O 1
ATOM 753 N N . THR A 1 95 ? 16.541 9.743 -12.309 1.00 90.44 95 THR A N 1
ATOM 754 C CA . THR A 1 95 ? 16.376 8.671 -13.296 1.00 90.44 95 THR A CA 1
ATOM 755 C C . THR A 1 95 ? 16.203 7.313 -12.616 1.00 90.44 95 THR A C 1
ATOM 757 O O . THR A 1 95 ? 15.392 6.513 -13.082 1.00 90.44 95 THR A O 1
ATOM 760 N N . ASP A 1 96 ? 16.863 7.088 -11.480 1.00 90.19 96 ASP A N 1
ATOM 761 C CA . ASP A 1 96 ? 16.792 5.829 -10.728 1.00 90.19 96 ASP A CA 1
ATOM 762 C C . ASP A 1 96 ? 15.406 5.633 -10.097 1.00 90.19 96 ASP A C 1
ATOM 764 O O . ASP A 1 96 ? 14.838 4.546 -10.131 1.00 90.19 96 ASP A O 1
ATOM 768 N N . TYR A 1 97 ? 14.775 6.717 -9.641 1.00 91.00 97 TYR A N 1
ATOM 769 C CA . TYR A 1 97 ? 13.389 6.681 -9.154 1.00 91.00 97 TYR A CA 1
ATOM 770 C C . TYR A 1 97 ? 12.349 6.499 -10.271 1.00 91.00 97 TYR A C 1
ATOM 772 O O . TYR A 1 97 ? 11.222 6.079 -10.009 1.00 91.00 97 TYR A O 1
ATOM 780 N N . LYS A 1 98 ? 12.694 6.822 -11.528 1.00 89.62 98 LYS A N 1
ATOM 781 C CA . LYS A 1 98 ? 11.822 6.547 -12.685 1.00 89.62 98 LYS A CA 1
ATOM 782 C C . LYS A 1 98 ? 11.883 5.084 -13.102 1.00 89.62 98 LYS A C 1
ATOM 784 O O . LYS A 1 98 ? 10.893 4.572 -13.622 1.00 89.62 98 LYS A O 1
ATOM 789 N N . SER A 1 99 ? 13.037 4.437 -12.934 1.00 89.56 99 SER A N 1
ATOM 790 C CA . SER A 1 99 ? 13.189 3.012 -13.228 1.00 89.56 99 SER A CA 1
ATOM 791 C C . SER A 1 99 ? 12.606 2.150 -12.109 1.00 89.56 99 SER A C 1
ATOM 793 O O . SER A 1 99 ? 11.920 1.173 -12.415 1.00 89.56 99 SER A O 1
ATOM 795 N N . VAL A 1 100 ? 12.809 2.541 -10.845 1.00 91.06 100 VAL A N 1
ATOM 796 C CA . VAL A 1 100 ? 12.244 1.876 -9.666 1.00 91.06 100 VAL A CA 1
ATOM 797 C C . VAL A 1 100 ? 11.474 2.884 -8.805 1.00 91.06 100 VAL A C 1
ATOM 799 O O . VAL A 1 100 ? 12.074 3.610 -8.009 1.00 91.06 100 VAL A O 1
ATOM 802 N N . PRO A 1 101 ? 10.135 2.936 -8.936 1.00 91.06 101 PRO A N 1
ATOM 803 C CA . PRO A 1 101 ? 9.301 3.772 -8.083 1.00 91.06 101 PRO A CA 1
ATOM 804 C C . PRO A 1 101 ? 9.430 3.392 -6.603 1.00 91.06 101 PRO A C 1
ATOM 806 O O . PRO A 1 101 ? 9.569 2.217 -6.260 1.00 91.06 101 PRO A O 1
ATOM 809 N N . VAL A 1 102 ? 9.299 4.380 -5.713 1.00 91.38 102 VAL A N 1
ATOM 810 C CA . VAL A 1 102 ? 9.419 4.192 -4.251 1.00 91.38 102 VAL A CA 1
ATOM 811 C C . VAL A 1 102 ? 8.429 3.147 -3.723 1.00 91.38 102 VAL A C 1
ATOM 813 O O . VAL A 1 102 ? 8.778 2.332 -2.874 1.00 91.38 102 VAL A O 1
ATOM 816 N N . GLU A 1 103 ? 7.213 3.132 -4.267 1.00 90.50 103 GLU A N 1
ATOM 817 C CA . GLU A 1 103 ? 6.152 2.186 -3.903 1.00 90.50 103 GLU A CA 1
ATOM 818 C C . GLU A 1 103 ? 6.511 0.730 -4.253 1.00 90.50 103 GLU A C 1
ATOM 820 O O . GLU A 1 103 ? 6.114 -0.196 -3.547 1.00 90.50 103 GLU A O 1
ATOM 825 N N . GLU A 1 104 ? 7.284 0.514 -5.323 1.00 90.94 104 GLU A N 1
ATOM 826 C CA . GLU A 1 104 ? 7.673 -0.821 -5.797 1.00 90.94 104 GLU A CA 1
ATOM 827 C C . GLU A 1 104 ? 9.008 -1.293 -5.207 1.00 90.94 104 GLU A C 1
ATOM 829 O O . GLU A 1 104 ? 9.247 -2.499 -5.132 1.00 90.94 104 GLU A O 1
ATOM 834 N N . PHE A 1 105 ? 9.867 -0.371 -4.759 1.00 92.25 105 PHE A N 1
ATOM 835 C CA . PHE A 1 105 ? 11.213 -0.680 -4.273 1.00 92.25 105 PHE A CA 1
ATOM 836 C C . PHE A 1 105 ? 11.212 -1.703 -3.129 1.00 92.25 105 PHE A C 1
ATOM 838 O O . PHE A 1 105 ? 11.898 -2.723 -3.207 1.00 92.25 105 PHE A O 1
ATOM 845 N N . GLY A 1 106 ? 10.401 -1.471 -2.091 1.00 92.44 106 GLY A N 1
ATOM 846 C CA . GLY A 1 106 ? 10.340 -2.363 -0.928 1.00 92.44 106 GLY A CA 1
ATOM 847 C C . GLY A 1 106 ? 9.862 -3.769 -1.298 1.00 92.44 106 GLY A C 1
ATOM 848 O O . GLY A 1 106 ? 10.471 -4.763 -0.906 1.00 92.44 106 GLY A O 1
ATOM 849 N N . ALA A 1 107 ? 8.820 -3.859 -2.129 1.00 91.56 107 ALA A N 1
ATOM 850 C CA . ALA A 1 107 ? 8.310 -5.138 -2.608 1.00 91.56 107 ALA A CA 1
ATOM 851 C C . ALA A 1 107 ? 9.327 -5.876 -3.492 1.00 91.56 107 ALA A C 1
ATOM 853 O O . ALA A 1 107 ? 9.479 -7.092 -3.382 1.00 91.56 107 ALA A O 1
ATOM 854 N N . ALA A 1 108 ? 10.051 -5.151 -4.345 1.00 92.94 108 ALA A N 1
ATOM 855 C CA . ALA A 1 108 ? 11.061 -5.726 -5.220 1.00 92.94 108 ALA A CA 1
ATOM 856 C C . ALA A 1 108 ? 12.297 -6.230 -4.463 1.00 92.94 108 ALA A C 1
ATOM 858 O O . ALA A 1 108 ? 12.864 -7.260 -4.838 1.00 92.94 108 ALA A O 1
ATOM 859 N N . MET A 1 109 ? 12.694 -5.534 -3.396 1.00 93.62 109 MET A N 1
ATOM 860 C CA . MET A 1 109 ? 13.755 -5.970 -2.487 1.00 93.62 109 MET A CA 1
ATOM 861 C C . MET A 1 109 ? 13.356 -7.252 -1.758 1.00 93.62 109 MET A C 1
ATOM 863 O O . MET A 1 109 ? 14.079 -8.245 -1.817 1.00 93.62 109 MET A O 1
ATOM 867 N N . LEU A 1 110 ? 12.164 -7.276 -1.153 1.00 92.44 110 LEU A N 1
ATOM 868 C CA . LEU A 1 110 ? 11.633 -8.481 -0.513 1.00 92.44 110 LEU A CA 1
ATOM 869 C C . LEU A 1 110 ? 11.519 -9.643 -1.508 1.00 92.44 110 LEU A C 1
ATOM 871 O O . LEU A 1 110 ? 11.852 -10.780 -1.171 1.00 92.44 110 LEU A O 1
ATOM 875 N N . ARG A 1 111 ? 11.138 -9.370 -2.760 1.00 93.06 111 ARG A N 1
ATOM 876 C CA . ARG A 1 111 ? 11.126 -10.390 -3.814 1.00 93.06 111 ARG A CA 1
ATOM 877 C C . ARG A 1 111 ? 12.514 -10.932 -4.138 1.00 93.06 111 ARG A C 1
ATOM 879 O O . ARG A 1 111 ? 12.654 -12.125 -4.396 1.00 93.06 111 ARG A O 1
ATOM 886 N N . GLY A 1 112 ? 13.548 -10.098 -4.076 1.00 91.94 112 GLY A N 1
ATOM 887 C CA . GLY A 1 112 ? 14.938 -10.544 -4.180 1.00 91.94 112 GLY A CA 1
ATOM 888 C C . GLY A 1 112 ? 15.382 -11.458 -3.043 1.00 91.94 112 GLY A C 1
ATOM 889 O O . GLY A 1 112 ? 16.234 -12.317 -3.256 1.00 91.94 112 GLY A O 1
ATOM 890 N N . MET A 1 113 ? 14.756 -11.319 -1.872 1.00 91.56 113 MET A N 1
ATOM 891 C CA . MET A 1 113 ? 14.947 -12.190 -0.708 1.00 91.56 113 MET A CA 1
ATOM 892 C C . MET A 1 113 ? 14.063 -13.450 -0.742 1.00 91.56 113 MET A C 1
ATOM 894 O O . MET A 1 113 ? 14.161 -14.285 0.153 1.00 91.56 113 MET A O 1
ATOM 898 N N . GLY A 1 114 ? 13.220 -13.611 -1.768 1.00 90.56 114 GLY A N 1
ATOM 899 C CA . GLY A 1 114 ? 12.368 -14.787 -1.957 1.00 90.56 114 GLY A CA 1
ATOM 900 C C . GLY A 1 114 ? 10.900 -14.607 -1.567 1.00 90.56 114 GLY A C 1
ATOM 901 O O . GLY A 1 114 ? 10.158 -15.584 -1.613 1.00 90.56 114 GLY A O 1
ATOM 902 N N . TRP A 1 115 ? 10.451 -13.396 -1.220 1.00 91.38 115 TRP A N 1
ATOM 903 C CA . TRP A 1 115 ? 9.020 -13.124 -1.045 1.00 91.38 115 TRP A CA 1
ATOM 904 C C . TRP A 1 115 ? 8.298 -13.135 -2.400 1.00 91.38 115 TRP A C 1
ATOM 906 O O . TRP A 1 115 ? 8.698 -12.456 -3.344 1.00 91.38 115 TRP A O 1
ATOM 916 N N . ASP A 1 116 ? 7.214 -13.887 -2.530 1.00 86.12 116 ASP A N 1
ATOM 917 C CA . ASP A 1 116 ? 6.480 -14.029 -3.794 1.00 86.12 116 ASP A CA 1
ATOM 918 C C . ASP A 1 116 ? 5.561 -12.827 -4.104 1.00 86.12 116 ASP A C 1
ATOM 920 O O . ASP A 1 116 ? 5.069 -12.681 -5.228 1.00 86.12 116 ASP A O 1
ATOM 924 N N . GLY A 1 117 ? 5.404 -11.906 -3.150 1.00 82.25 117 GLY A N 1
ATOM 925 C CA . GLY A 1 117 ? 4.529 -10.741 -3.265 1.00 82.25 117 GLY A CA 1
ATOM 926 C C . GLY A 1 117 ? 3.080 -11.046 -2.903 1.00 82.25 117 GLY A C 1
ATOM 927 O O . GLY A 1 117 ? 2.240 -10.141 -2.964 1.00 82.25 117 GLY A O 1
ATOM 928 N N . ASN A 1 118 ? 2.783 -12.290 -2.522 1.00 83.19 118 ASN A N 1
ATOM 929 C CA . ASN A 1 118 ? 1.501 -12.620 -1.951 1.00 83.19 118 ASN A CA 1
ATOM 930 C C . ASN A 1 118 ? 1.516 -12.238 -0.479 1.00 83.19 118 ASN A C 1
ATOM 932 O O . ASN A 1 118 ? 2.445 -12.489 0.291 1.00 83.19 118 ASN A O 1
ATOM 936 N N . LEU A 1 119 ? 0.452 -11.550 -0.109 1.00 76.69 119 LEU A N 1
ATOM 937 C CA . LEU A 1 119 ? 0.116 -11.348 1.272 1.00 76.69 119 LEU A CA 1
ATOM 938 C C . LEU A 1 119 ? -0.469 -12.690 1.760 1.00 76.69 119 LEU A C 1
ATOM 940 O O . LEU A 1 119 ? -1.664 -12.926 1.600 1.00 76.69 119 LEU A O 1
ATOM 944 N N . ASP A 1 120 ? 0.359 -13.524 2.398 1.00 69.12 120 ASP A N 1
ATOM 945 C CA . ASP A 1 120 ? -0.063 -14.703 3.176 1.00 69.12 120 ASP A CA 1
ATOM 946 C C . ASP A 1 120 ? -0.774 -14.262 4.468 1.00 69.12 120 ASP A C 1
ATOM 948 O O . ASP A 1 120 ? -0.261 -14.383 5.579 1.00 69.12 120 ASP A O 1
ATOM 952 N N . TYR A 1 121 ? -1.946 -13.653 4.326 1.00 58.47 121 TYR A N 1
ATOM 953 C CA . TYR A 1 121 ? -2.742 -13.174 5.446 1.00 58.47 121 TYR A CA 1
ATOM 954 C C . TYR A 1 121 ? -3.959 -14.081 5.504 1.00 58.47 121 TYR A C 1
ATOM 956 O O . TYR A 1 121 ? -4.860 -13.987 4.668 1.00 58.47 121 TYR A O 1
ATOM 964 N N . ASP A 1 122 ? -4.026 -14.926 6.534 1.00 61.34 122 ASP A N 1
ATOM 965 C CA . ASP A 1 122 ? -5.323 -15.356 7.041 1.00 61.34 122 ASP A CA 1
ATOM 966 C C . ASP A 1 122 ? -6.129 -14.068 7.224 1.00 61.34 122 ASP A C 1
ATOM 968 O O . ASP A 1 122 ? -5.689 -13.175 7.952 1.00 61.34 122 ASP A O 1
ATOM 972 N N . SER A 1 123 ? -7.255 -13.930 6.520 1.00 57.28 123 SER A N 1
ATOM 973 C CA . SER A 1 123 ? -8.037 -12.692 6.320 1.00 57.28 123 SER A CA 1
ATOM 974 C C . SER A 1 123 ? -8.400 -11.895 7.588 1.00 57.28 123 SER A C 1
ATOM 976 O O . SER A 1 123 ? -8.964 -10.810 7.496 1.00 57.28 123 SER A O 1
ATOM 978 N N . LYS A 1 124 ? -8.098 -12.426 8.775 1.00 55.81 124 LYS A N 1
ATOM 979 C CA . LYS A 1 124 ? -8.190 -11.770 10.086 1.00 55.81 124 LYS A CA 1
ATOM 980 C C . LYS A 1 124 ? -7.051 -10.776 10.346 1.00 55.81 124 LYS A C 1
ATOM 982 O O . LYS A 1 124 ? -7.274 -9.734 10.946 1.00 55.81 124 LYS A O 1
ATOM 987 N N . SER A 1 125 ? -5.855 -11.040 9.831 1.00 57.00 125 SER A N 1
ATOM 988 C CA . SER A 1 125 ? -4.645 -10.294 10.200 1.00 57.00 125 SER A CA 1
ATOM 989 C C . SER A 1 125 ? -4.536 -8.914 9.539 1.00 57.00 125 SER A C 1
ATOM 991 O O . SER A 1 125 ? -3.861 -8.031 10.061 1.00 57.00 125 SER A O 1
ATOM 993 N N . GLN A 1 126 ? -5.242 -8.674 8.428 1.00 56.50 126 GLN A N 1
ATOM 994 C CA . GLN A 1 126 ? -5.280 -7.350 7.798 1.00 56.50 126 GLN A CA 1
ATOM 995 C C . GLN A 1 126 ? -6.104 -6.335 8.607 1.00 56.50 126 GLN A C 1
ATOM 997 O O . GLN A 1 126 ? -5.774 -5.149 8.613 1.00 56.50 126 GLN A O 1
ATOM 1002 N N . ALA A 1 127 ? -7.146 -6.797 9.309 1.00 55.06 127 ALA A N 1
ATOM 1003 C CA . ALA A 1 127 ? -7.895 -5.962 10.244 1.00 55.06 127 ALA A CA 1
ATOM 1004 C C . ALA A 1 127 ? -7.057 -5.681 11.501 1.00 55.06 127 ALA A C 1
ATOM 1006 O O . ALA A 1 127 ? -6.914 -4.521 11.877 1.00 55.06 127 ALA A O 1
ATOM 1007 N N . ASP A 1 128 ? -6.405 -6.705 12.062 1.00 57.47 128 ASP A N 1
ATOM 1008 C CA . ASP A 1 128 ? -5.637 -6.604 13.314 1.00 57.47 128 ASP A CA 1
ATOM 1009 C C . ASP A 1 128 ? -4.416 -5.668 13.231 1.00 57.47 128 ASP A C 1
ATOM 1011 O O . ASP A 1 128 ? -4.037 -5.051 14.225 1.00 57.47 128 ASP A O 1
ATOM 1015 N N . ILE A 1 129 ? -3.802 -5.504 12.053 1.00 59.44 129 ILE A N 1
ATOM 1016 C CA . ILE A 1 129 ? -2.705 -4.531 11.871 1.00 59.44 129 ILE A CA 1
ATOM 1017 C C . ILE A 1 129 ? -3.217 -3.085 11.962 1.00 59.44 129 ILE A C 1
ATOM 1019 O O . ILE A 1 129 ? -2.485 -2.198 12.404 1.00 59.44 129 ILE A O 1
ATOM 1023 N N . LEU A 1 130 ? -4.464 -2.841 11.551 1.00 59.47 130 LEU A N 1
ATOM 1024 C CA . LEU A 1 130 ? -5.082 -1.513 11.554 1.00 59.47 130 LEU A CA 1
ATOM 1025 C C . LEU A 1 130 ? -5.764 -1.199 12.890 1.00 59.47 130 LEU A C 1
ATOM 1027 O O . LEU A 1 130 ? -5.748 -0.049 13.327 1.00 59.47 130 LEU A O 1
ATOM 1031 N N . SER A 1 131 ? -6.321 -2.202 13.563 1.00 62.78 131 SER A N 1
ATOM 1032 C CA . SER A 1 131 ? -6.890 -2.073 14.903 1.00 62.78 131 SER A CA 1
ATOM 1033 C C . SER A 1 131 ? -5.864 -2.478 15.952 1.00 62.78 131 SER A C 1
ATOM 1035 O O . SER A 1 131 ? -5.966 -3.521 16.592 1.00 62.78 131 SER A O 1
ATOM 1037 N N . LYS A 1 132 ? -4.853 -1.628 16.145 1.00 68.69 132 LYS A N 1
ATOM 1038 C CA . LYS A 1 132 ? -4.039 -1.718 17.353 1.00 68.69 132 LYS A CA 1
ATOM 1039 C C . LYS A 1 132 ? -4.894 -1.240 18.518 1.00 68.69 132 LYS A C 1
ATOM 1041 O O . LYS A 1 132 ? -5.105 -0.038 18.664 1.00 68.69 132 LYS A O 1
ATOM 1046 N N . ASP A 1 133 ? -5.391 -2.174 19.319 1.00 77.12 133 ASP A N 1
ATOM 1047 C CA . ASP A 1 133 ? -6.101 -1.843 20.550 1.00 77.12 133 ASP A CA 1
ATOM 1048 C C . ASP A 1 133 ? -5.175 -1.003 21.438 1.00 77.12 133 ASP A C 1
ATOM 1050 O O . ASP A 1 133 ? -4.138 -1.465 21.924 1.00 77.12 133 ASP A O 1
ATOM 1054 N N . VAL A 1 134 ? -5.511 0.279 21.584 1.00 81.88 134 VAL A N 1
ATOM 1055 C CA . VAL A 1 134 ? -4.763 1.199 22.438 1.00 81.88 134 VAL A CA 1
ATOM 1056 C C . VAL A 1 134 ? -5.090 0.837 23.876 1.00 81.88 134 VAL A C 1
ATOM 1058 O O . VAL A 1 134 ? -6.253 0.843 24.275 1.00 81.88 134 VAL A O 1
ATOM 1061 N N . HIS A 1 135 ? -4.061 0.528 24.660 1.00 84.44 135 HIS A N 1
ATOM 1062 C CA . HIS A 1 135 ? -4.234 0.306 26.086 1.00 84.44 135 HIS A CA 1
ATOM 1063 C C . HIS A 1 135 ? -4.715 1.614 26.742 1.00 84.44 135 HIS A C 1
ATOM 1065 O O . HIS A 1 135 ? -4.000 2.613 26.655 1.00 84.44 135 HIS A O 1
ATOM 1071 N N . PRO A 1 136 ? -5.894 1.642 27.386 1.00 85.19 136 PRO A N 1
ATOM 1072 C CA . PRO A 1 136 ? -6.404 2.858 27.997 1.00 85.19 136 PRO A CA 1
ATOM 1073 C C . PRO A 1 136 ? -5.584 3.237 29.231 1.00 85.19 136 PRO A C 1
ATOM 1075 O O . PRO A 1 136 ? -5.204 2.384 30.039 1.00 85.19 136 PRO A O 1
ATOM 1078 N N . ASP A 1 137 ? -5.325 4.531 29.385 1.00 85.62 137 ASP A N 1
ATOM 1079 C CA . ASP A 1 137 ? -4.589 5.057 30.531 1.00 85.62 137 ASP A CA 1
ATOM 1080 C C . ASP A 1 137 ? -5.347 4.794 31.841 1.00 85.62 137 ASP A C 1
ATOM 1082 O O . ASP A 1 137 ? -6.576 4.851 31.900 1.00 85.62 137 ASP A O 1
ATOM 1086 N N . GLY A 1 138 ? -4.610 4.498 32.915 1.00 84.38 138 GLY A N 1
ATOM 1087 C CA . GLY A 1 138 ? -5.191 4.270 34.244 1.00 84.38 138 GLY A CA 1
ATOM 1088 C C . GLY A 1 138 ? -5.950 2.947 34.411 1.00 84.38 138 GLY A C 1
ATOM 1089 O O . GLY A 1 138 ? -6.527 2.716 35.473 1.00 84.38 138 GLY A O 1
ATOM 1090 N N . VAL A 1 139 ? -5.938 2.062 33.409 1.00 86.56 139 VAL A N 1
ATOM 1091 C CA . VAL A 1 139 ? -6.557 0.732 33.479 1.00 86.56 139 VAL A CA 1
ATOM 1092 C C . VAL A 1 139 ? -5.499 -0.313 33.838 1.00 86.56 139 VAL A C 1
ATOM 1094 O O . VAL A 1 139 ? -4.416 -0.353 33.266 1.00 86.56 139 VAL A O 1
ATOM 1097 N N . GLY A 1 140 ? -5.782 -1.148 34.837 1.00 86.44 140 GLY A N 1
ATOM 1098 C CA . GLY A 1 140 ? -4.895 -2.251 35.214 1.00 86.44 140 GLY A CA 1
ATOM 1099 C C . GLY A 1 140 ? -4.972 -3.426 34.234 1.00 86.44 140 GLY A C 1
ATOM 1100 O O . GLY A 1 140 ? -5.943 -3.582 33.496 1.00 86.44 140 GLY A O 1
ATOM 1101 N N . ILE A 1 141 ? -3.979 -4.318 34.274 1.00 89.88 141 ILE A N 1
ATOM 1102 C CA . ILE A 1 141 ? -3.998 -5.561 33.488 1.00 89.88 141 ILE A CA 1
ATOM 1103 C C . ILE A 1 141 ? -5.245 -6.380 33.859 1.00 89.88 141 ILE A C 1
ATOM 1105 O O . ILE A 1 141 ? -5.490 -6.658 35.031 1.00 89.88 141 ILE A O 1
ATOM 1109 N N . GLY A 1 142 ? -6.034 -6.769 32.854 1.00 86.44 142 GLY A N 1
ATOM 1110 C CA . GLY A 1 142 ? -7.265 -7.548 33.033 1.00 86.44 142 GLY A CA 1
ATOM 1111 C C . GLY A 1 142 ? -8.513 -6.724 33.375 1.00 86.44 142 GLY A C 1
ATOM 1112 O O . GLY A 1 142 ? -9.609 -7.288 33.410 1.00 86.44 142 GLY A O 1
ATOM 1113 N N . ALA A 1 143 ? -8.386 -5.409 33.585 1.00 85.12 143 ALA A N 1
ATOM 1114 C CA . ALA A 1 143 ? -9.535 -4.525 33.729 1.00 85.12 143 ALA A CA 1
ATOM 1115 C C . ALA A 1 143 ? -10.132 -4.194 32.353 1.00 85.12 143 ALA A C 1
ATOM 1117 O O . ALA A 1 143 ? -9.424 -3.970 31.371 1.00 85.12 143 ALA A O 1
ATOM 1118 N N . LYS A 1 144 ? -11.464 -4.204 32.278 1.00 82.88 144 LYS A N 1
ATOM 1119 C CA . LYS A 1 144 ? -12.198 -3.898 31.050 1.00 82.88 144 LYS A CA 1
ATOM 1120 C C . LYS A 1 144 ? -12.353 -2.388 30.932 1.00 82.88 144 LYS A C 1
ATOM 1122 O O . LYS A 1 144 ? -12.711 -1.729 31.905 1.00 82.88 144 LYS A O 1
ATOM 1127 N N . SER A 1 145 ? -12.102 -1.855 29.744 1.00 73.25 145 SER A N 1
ATOM 1128 C CA . SER A 1 145 ? -12.240 -0.436 29.424 1.00 73.25 145 SER A CA 1
ATOM 1129 C C . SER A 1 145 ? -13.708 -0.053 29.219 1.00 73.25 145 SER A C 1
ATOM 1131 O O . SER A 1 145 ? -14.101 0.411 28.149 1.00 73.25 145 SER A O 1
ATOM 1133 N N . ASP A 1 146 ? -14.550 -0.284 30.219 1.00 72.19 146 ASP A N 1
ATOM 1134 C CA . ASP A 1 146 ? -15.881 0.304 30.203 1.00 72.19 146 ASP A CA 1
ATOM 1135 C C . ASP A 1 146 ? -15.694 1.782 30.549 1.00 72.19 146 ASP A C 1
ATOM 1137 O O . ASP A 1 146 ? -15.311 2.114 31.671 1.00 72.19 146 ASP A O 1
ATOM 1141 N N . VAL A 1 147 ? -15.911 2.673 29.576 1.00 65.12 147 VAL A N 1
ATOM 1142 C CA . VAL A 1 147 ? -15.856 4.133 29.755 1.00 65.12 147 VAL A CA 1
ATOM 1143 C C . VAL A 1 147 ? -17.027 4.557 30.646 1.00 65.12 147 VAL A C 1
ATOM 1145 O O . VAL A 1 147 ? -18.036 5.086 30.187 1.00 65.12 147 VAL A O 1
ATOM 1148 N N . LYS A 1 148 ? -16.943 4.259 31.939 1.00 65.25 148 LYS A N 1
ATOM 1149 C CA . LYS A 1 148 ? -17.811 4.836 32.957 1.00 65.25 148 LYS A CA 1
ATOM 1150 C C . LYS A 1 148 ? -17.068 6.023 33.540 1.00 65.25 148 LYS A C 1
ATOM 1152 O O . LYS A 1 148 ? -15.892 5.908 33.874 1.00 65.25 148 LYS A O 1
ATOM 1157 N N . ALA A 1 149 ? -17.745 7.170 33.581 1.00 62.19 149 ALA A N 1
ATOM 1158 C CA . ALA A 1 149 ? -17.215 8.379 34.188 1.00 62.19 149 ALA A CA 1
ATOM 1159 C C . ALA A 1 149 ? -16.676 8.025 35.577 1.00 62.19 149 ALA A C 1
ATOM 1161 O O . ALA A 1 149 ? -17.391 7.449 36.393 1.00 62.19 149 ALA A O 1
ATOM 1162 N N . VAL A 1 150 ? -15.387 8.278 35.789 1.00 65.69 150 VAL A N 1
ATOM 1163 C CA . VAL A 1 150 ? -14.744 8.056 37.080 1.00 65.69 150 VAL A CA 1
ATOM 1164 C C . VAL A 1 150 ? -15.420 8.998 38.070 1.00 65.69 150 VAL A C 1
ATOM 1166 O O . VAL A 1 150 ? -15.376 10.211 37.871 1.00 65.69 150 VAL A O 1
ATOM 1169 N N . ASP A 1 151 ? -16.052 8.453 39.110 1.00 71.00 151 ASP A N 1
ATOM 1170 C CA . ASP A 1 151 ? -16.621 9.243 40.203 1.00 71.00 151 ASP A CA 1
ATOM 1171 C C . ASP A 1 151 ? -15.471 9.936 40.951 1.00 71.00 151 ASP A C 1
ATOM 1173 O O . ASP A 1 1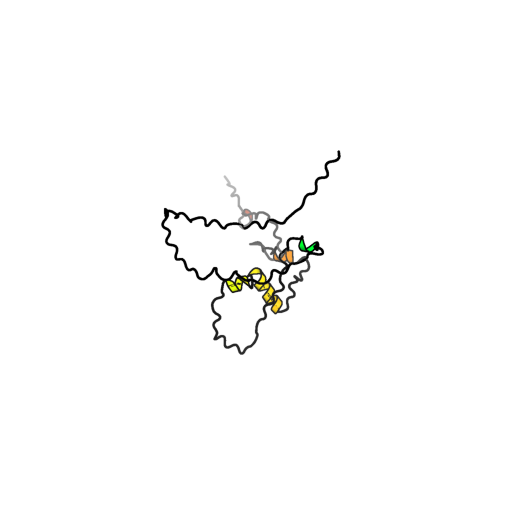51 ? -14.861 9.376 41.867 1.00 71.00 151 ASP A O 1
ATOM 1177 N N . THR A 1 152 ? -15.140 11.160 40.531 1.00 71.12 152 THR A N 1
ATOM 1178 C CA . THR A 1 152 ? -14.026 11.958 41.073 1.00 71.12 152 THR A CA 1
ATOM 1179 C C . THR A 1 152 ? -14.170 12.209 42.568 1.00 71.12 152 THR A C 1
ATOM 1181 O O . THR A 1 152 ? -13.175 12.321 43.282 1.00 71.12 152 THR A O 1
ATOM 1184 N N . ASP A 1 153 ? -15.411 12.239 43.047 1.00 72.31 153 ASP A N 1
ATOM 1185 C CA . ASP A 1 153 ? -15.747 12.489 44.446 1.00 72.31 153 ASP A CA 1
ATOM 1186 C C . ASP A 1 153 ? -15.343 11.321 45.354 1.00 72.31 153 ASP A C 1
ATOM 1188 O O . ASP A 1 153 ? -15.056 11.523 46.532 1.00 72.31 153 ASP A O 1
ATOM 1192 N N . SER A 1 154 ? -15.260 10.104 44.808 1.00 75.12 154 SER A N 1
ATOM 1193 C CA . SER A 1 154 ? -14.926 8.894 45.565 1.00 75.12 154 SER A CA 1
ATOM 1194 C C . SER A 1 154 ? -13.434 8.536 45.518 1.00 75.12 154 SER A C 1
ATOM 1196 O O . SER A 1 154 ? -13.023 7.549 46.129 1.00 75.12 154 SER A O 1
ATOM 1198 N N . PHE A 1 155 ? -12.617 9.321 44.803 1.00 78.19 155 PHE A N 1
ATOM 1199 C CA . PHE A 1 155 ? -11.166 9.123 44.707 1.00 78.19 155 PHE A CA 1
ATOM 1200 C C . PHE A 1 155 ? -10.429 9.562 45.980 1.00 78.19 155 PHE A C 1
ATOM 1202 O O . PHE A 1 155 ? -9.372 9.026 46.314 1.00 78.19 155 PHE A O 1
ATOM 1209 N N . MET A 1 156 ? -10.983 10.532 46.713 1.00 84.19 156 MET A N 1
ATOM 1210 C CA . MET A 1 156 ? -10.411 10.967 47.983 1.00 84.19 156 MET A CA 1
ATOM 1211 C C . MET A 1 156 ? -10.956 10.104 49.130 1.00 84.19 156 MET A C 1
ATOM 1213 O O . MET A 1 156 ? -12.172 9.987 49.268 1.00 84.19 156 MET A O 1
ATOM 1217 N N . PRO A 1 157 ? -10.105 9.560 50.021 1.00 84.12 157 PRO A N 1
ATOM 1218 C CA . PRO A 1 157 ? -10.542 8.784 51.183 1.00 84.12 157 PRO A CA 1
ATOM 1219 C C . PRO A 1 157 ? -11.047 9.705 52.311 1.00 84.12 157 PRO A C 1
ATOM 1221 O O . PRO A 1 157 ? -10.663 9.560 53.471 1.00 84.12 157 PRO A O 1
ATOM 1224 N N . LEU A 1 158 ? -11.850 10.715 51.970 1.00 81.44 158 LEU A N 1
ATOM 1225 C CA . LEU A 1 158 ? -12.344 11.718 52.904 1.00 81.44 158 LEU A CA 1
ATOM 1226 C C . LEU A 1 158 ? -13.821 11.471 53.192 1.00 81.44 158 LEU A C 1
ATOM 1228 O O . LEU A 1 158 ? -14.660 11.472 52.297 1.00 81.44 158 LEU A O 1
ATOM 1232 N N . VAL A 1 159 ? -14.138 11.304 54.473 1.00 81.00 159 VAL A N 1
ATOM 1233 C CA . VAL A 1 159 ? -15.515 11.197 54.958 1.00 81.00 159 VAL A CA 1
ATOM 1234 C C . VAL A 1 159 ? -15.928 12.551 55.523 1.00 81.00 159 VAL A C 1
ATOM 1236 O O . VAL A 1 159 ? -15.262 13.093 56.407 1.00 81.00 159 VAL A O 1
ATOM 1239 N N . LYS A 1 160 ? -17.033 13.112 55.027 1.00 80.06 160 LYS A N 1
ATOM 1240 C CA . LYS A 1 160 ? -17.588 14.357 55.565 1.00 80.06 160 LYS A CA 1
ATOM 1241 C C . LYS A 1 160 ? -18.278 14.065 56.899 1.00 80.06 160 LYS A C 1
ATOM 1243 O O . LYS A 1 160 ? -19.318 13.415 56.928 1.00 80.06 160 LYS A O 1
ATOM 1248 N N . LEU A 1 161 ? -17.706 14.553 57.999 1.00 81.19 161 LEU A N 1
ATOM 1249 C CA . LEU A 1 161 ? -18.369 14.550 59.302 1.00 81.19 161 LEU A CA 1
ATOM 1250 C C . LEU A 1 161 ? -19.244 15.798 59.415 1.00 81.19 161 LEU A C 1
ATOM 1252 O O . LEU A 1 161 ? -18.746 16.923 59.332 1.00 81.19 161 LEU A O 1
ATOM 1256 N N . ASN A 1 162 ? -20.547 15.601 59.603 1.00 81.69 162 ASN A N 1
ATOM 1257 C CA . ASN A 1 162 ? -21.436 16.693 59.971 1.00 81.69 162 ASN A CA 1
ATOM 1258 C C . ASN A 1 162 ? -21.166 17.018 61.438 1.00 81.69 162 ASN A C 1
ATOM 1260 O O . ASN A 1 162 ? -21.283 16.160 62.310 1.00 81.69 162 ASN A O 1
ATOM 1264 N N . LYS A 1 163 ? -20.716 18.244 61.698 1.00 80.00 163 LYS A N 1
ATOM 1265 C CA . LYS A 1 163 ? -20.538 18.723 63.061 1.00 80.00 163 LYS A CA 1
ATOM 1266 C C . LYS A 1 163 ? -21.917 19.124 63.561 1.00 80.00 163 LYS A C 1
ATOM 1268 O O . LYS A 1 163 ? -22.405 20.187 63.189 1.00 80.00 163 LYS A O 1
ATOM 1273 N N . ASP A 1 164 ? -22.534 18.258 64.355 1.00 77.44 164 ASP A N 1
ATOM 1274 C CA . ASP A 1 164 ? -23.777 18.588 65.038 1.00 77.44 164 ASP A CA 1
ATOM 1275 C C . ASP A 1 164 ? -23.481 19.747 65.997 1.00 77.44 164 ASP A C 1
ATOM 1277 O O . ASP A 1 164 ? -22.744 19.610 66.978 1.00 77.44 164 ASP A O 1
ATOM 1281 N N . THR A 1 165 ? -23.971 20.936 65.654 1.00 67.00 165 THR A N 1
ATOM 128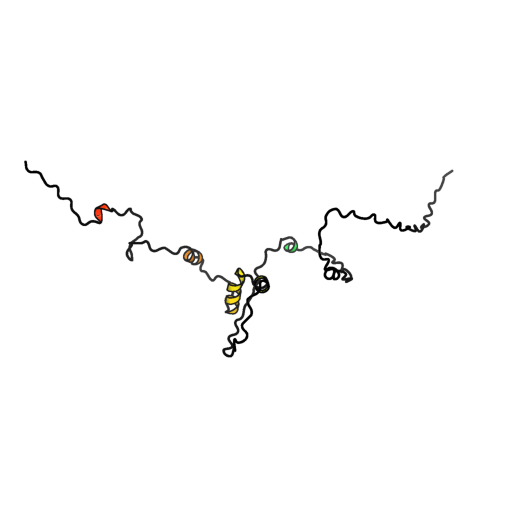2 C CA . THR A 1 165 ? -24.000 22.083 66.559 1.00 67.00 165 THR A CA 1
ATOM 1283 C C . THR A 1 165 ? -24.972 21.748 67.678 1.00 67.00 165 THR A C 1
ATOM 1285 O O . THR A 1 165 ? -26.182 21.778 67.482 1.00 67.00 165 THR A O 1
ATOM 1288 N N . HIS A 1 166 ? -24.430 21.373 68.834 1.00 61.62 166 HIS A N 1
ATOM 1289 C CA . HIS A 1 166 ? -25.178 21.404 70.080 1.00 61.62 166 HIS A CA 1
ATOM 1290 C C . HIS A 1 166 ? -25.286 22.874 70.506 1.00 61.62 166 HIS A C 1
ATOM 1292 O O . HIS A 1 166 ? -24.259 23.498 70.784 1.00 61.62 166 HIS A O 1
ATOM 1298 N N . ASP A 1 167 ? -26.512 23.401 70.457 1.00 56.59 167 ASP A N 1
ATOM 1299 C CA . ASP A 1 167 ? -26.913 24.706 71.004 1.00 56.59 167 ASP A CA 1
ATOM 1300 C C . ASP A 1 167 ? -26.696 24.790 72.526 1.00 56.59 167 ASP A C 1
ATOM 1302 O O . ASP A 1 167 ? -26.867 23.749 73.213 1.00 56.59 167 ASP A O 1
#

Radius of gyration: 42.2 Å; chains: 1; bounding box: 67×60×160 Å

Organism: Maudiozyma exigua (NCBI:txid34358)